Protein AF-A0A133Z819-F1 (afdb_monomer_lite)

Secondary structure (DSSP, 8-state):
------TT-THHIIIIIGGGGGG------SS-HHHH-HHHHHHHHHHHTT--

Radius of gyration: 10.41 Å; chains: 1; bounding box: 20×18×27 Å

Foldseek 3Di:
DDDDAAPVDCVCCVVPVLVCLVVDPDDDDPDDCVPRNDVNVVSCCVRNVPPD

pLDDT: mean 80.2, std 9.77, range [39.84, 89.5]

Structure (mmCIF, N/CA/C/O backbone):
data_AF-A0A133Z819-F1
#
_entry.id   AF-A0A133Z819-F1
#
loop_
_atom_site.g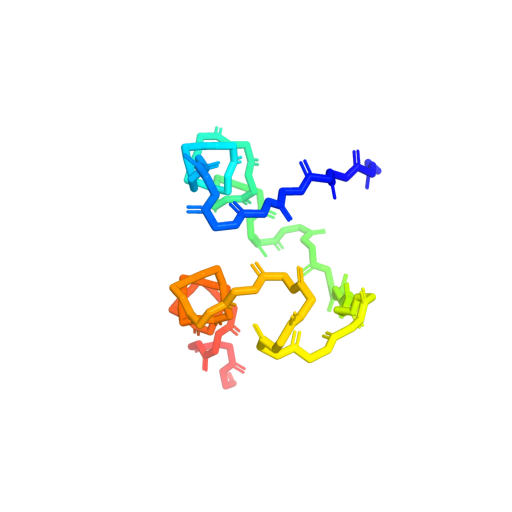roup_PDB
_atom_site.id
_atom_site.type_symbo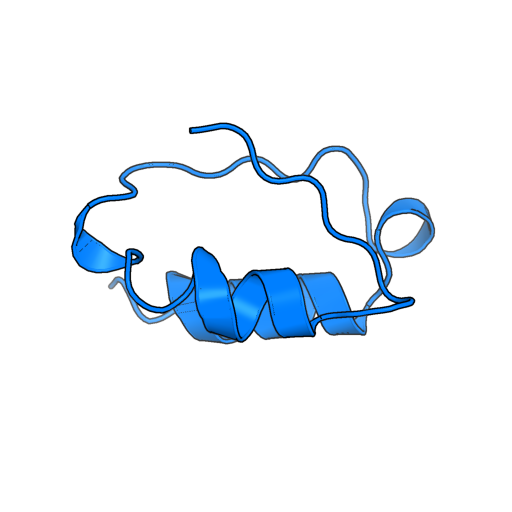l
_atom_site.label_atom_id
_atom_site.label_alt_id
_atom_site.label_comp_id
_atom_site.label_asym_id
_atom_site.label_entity_id
_atom_site.label_seq_id
_atom_site.pdbx_PDB_ins_code
_atom_site.Cartn_x
_atom_site.Cartn_y
_atom_site.Cartn_z
_atom_site.occupancy
_atom_site.B_iso_or_equiv
_atom_site.auth_seq_id
_atom_site.auth_comp_id
_atom_site.auth_asym_id
_atom_site.auth_atom_id
_atom_site.pdbx_PDB_model_num
ATOM 1 N N . MET A 1 1 ? 6.682 -12.820 -2.286 1.00 66.12 1 MET A N 1
ATOM 2 C CA . MET A 1 1 ? 7.209 -11.845 -1.307 1.00 66.12 1 MET A CA 1
ATOM 3 C C . MET A 1 1 ? 6.088 -11.522 -0.335 1.00 66.12 1 MET A C 1
ATOM 5 O O . MET A 1 1 ? 4.980 -11.302 -0.802 1.00 66.12 1 MET A O 1
ATOM 9 N N . LEU A 1 2 ? 6.346 -11.555 0.973 1.00 69.12 2 LEU A N 1
ATOM 10 C CA . LEU A 1 2 ? 5.380 -11.153 2.000 1.00 69.12 2 LEU A CA 1
ATOM 11 C C . LEU A 1 2 ? 5.894 -9.865 2.647 1.00 69.12 2 LEU A C 1
ATOM 13 O O . LEU A 1 2 ? 7.037 -9.840 3.098 1.00 69.12 2 LEU A O 1
ATOM 17 N N . VAL A 1 3 ? 5.072 -8.818 2.662 1.00 71.38 3 VAL A N 1
ATOM 18 C CA . VAL A 1 3 ? 5.398 -7.520 3.267 1.00 71.38 3 VAL A CA 1
ATOM 19 C C . VAL A 1 3 ? 4.386 -7.248 4.373 1.00 71.38 3 VAL A C 1
ATOM 21 O O . VAL A 1 3 ? 3.184 -7.354 4.141 1.00 71.38 3 VAL A O 1
ATOM 24 N N . LEU A 1 4 ? 4.876 -6.920 5.567 1.00 71.06 4 LEU A N 1
ATOM 25 C CA . LEU A 1 4 ? 4.059 -6.496 6.701 1.00 71.06 4 LEU A CA 1
ATOM 26 C C . LEU A 1 4 ? 4.326 -5.008 6.935 1.00 71.06 4 LEU A C 1
ATOM 28 O O . LEU A 1 4 ? 5.478 -4.613 7.111 1.00 71.06 4 LEU A O 1
ATOM 32 N N . ALA A 1 5 ? 3.274 -4.199 6.889 1.00 72.69 5 ALA A N 1
ATOM 33 C CA . ALA A 1 5 ? 3.331 -2.759 7.102 1.00 72.69 5 ALA A CA 1
ATOM 34 C C . ALA A 1 5 ? 2.090 -2.309 7.884 1.00 72.69 5 ALA A C 1
ATOM 36 O O . ALA A 1 5 ? 1.015 -2.890 7.720 1.00 72.69 5 ALA A O 1
ATOM 37 N N . ASP A 1 6 ? 2.258 -1.292 8.723 1.00 71.69 6 ASP A N 1
ATOM 38 C CA . ASP A 1 6 ? 1.204 -0.652 9.508 1.00 71.69 6 ASP A CA 1
ATOM 39 C C . ASP A 1 6 ? 1.370 0.880 9.482 1.00 71.69 6 ASP A C 1
ATOM 41 O O . ASP A 1 6 ? 2.331 1.415 8.914 1.00 71.69 6 ASP A O 1
ATOM 45 N N . ASP A 1 7 ? 0.440 1.591 10.124 1.00 75.25 7 ASP A N 1
ATOM 46 C CA . ASP A 1 7 ? 0.412 3.058 10.145 1.00 75.25 7 ASP A CA 1
ATOM 47 C C . ASP A 1 7 ? 1.587 3.726 10.858 1.00 75.25 7 ASP A C 1
ATOM 49 O O . ASP A 1 7 ? 1.748 4.940 10.750 1.00 75.25 7 ASP A O 1
ATOM 53 N N . SER A 1 8 ? 2.423 2.972 11.573 1.00 73.00 8 SER A N 1
ATOM 54 C CA . SER A 1 8 ? 3.574 3.549 12.261 1.00 73.00 8 SER A CA 1
ATOM 55 C C . SER A 1 8 ? 4.712 3.899 11.298 1.00 73.00 8 SER A C 1
ATOM 57 O O . SER A 1 8 ? 5.507 4.794 11.599 1.00 73.00 8 SER A O 1
ATOM 59 N N . ASN A 1 9 ? 4.802 3.228 10.138 1.00 69.31 9 ASN A N 1
ATOM 60 C CA . ASN A 1 9 ? 5.855 3.477 9.154 1.00 69.31 9 ASN A CA 1
ATOM 61 C C . ASN A 1 9 ? 5.503 2.993 7.732 1.00 69.31 9 ASN A C 1
ATOM 63 O O . ASN A 1 9 ? 5.806 1.865 7.334 1.00 69.31 9 ASN A O 1
ATOM 67 N N . GLN A 1 10 ? 4.970 3.900 6.911 1.00 74.50 10 GLN A N 1
ATOM 68 C CA . GLN A 1 10 ? 4.615 3.618 5.513 1.00 74.50 10 GLN A CA 1
ATOM 69 C C . GLN A 1 10 ? 5.820 3.521 4.562 1.00 74.50 10 GLN A C 1
ATOM 71 O O . GLN A 1 10 ? 5.635 3.175 3.394 1.00 74.50 10 GLN A O 1
ATOM 76 N N . ARG A 1 11 ? 7.057 3.793 5.013 1.00 81.81 11 ARG A N 1
ATOM 77 C CA . ARG A 1 11 ? 8.242 3.736 4.132 1.00 81.81 11 ARG A CA 1
ATOM 78 C C . ARG A 1 11 ? 8.427 2.369 3.502 1.00 81.81 11 ARG A C 1
ATOM 80 O O . ARG A 1 11 ? 8.756 2.292 2.333 1.00 81.81 11 ARG A O 1
ATOM 87 N N . THR A 1 12 ? 8.126 1.292 4.224 1.00 81.94 12 THR A N 1
ATOM 88 C CA . THR A 1 12 ? 8.179 -0.065 3.664 1.00 81.94 12 THR A CA 1
ATOM 89 C C . THR A 1 12 ? 7.278 -0.207 2.433 1.00 81.94 12 THR A C 1
ATOM 91 O O . THR A 1 12 ? 7.638 -0.880 1.470 1.00 81.94 12 THR A O 1
ATOM 94 N N . ILE A 1 13 ? 6.118 0.454 2.425 1.00 83.88 13 ILE A N 1
ATOM 95 C CA . ILE A 1 13 ? 5.195 0.422 1.291 1.00 83.88 13 ILE A CA 1
ATOM 96 C C . ILE A 1 13 ? 5.793 1.201 0.112 1.00 83.88 13 ILE A C 1
ATOM 98 O O . ILE A 1 13 ? 5.847 0.675 -0.996 1.00 83.88 13 ILE A O 1
ATOM 102 N N . TYR A 1 14 ? 6.320 2.403 0.342 1.00 84.94 14 TYR A N 1
ATOM 103 C CA . TYR A 1 14 ? 6.923 3.212 -0.723 1.00 84.94 14 TYR A CA 1
ATOM 104 C C . TYR A 1 14 ? 8.247 2.652 -1.262 1.00 84.94 14 TYR A C 1
ATOM 106 O O . TYR A 1 14 ? 8.465 2.665 -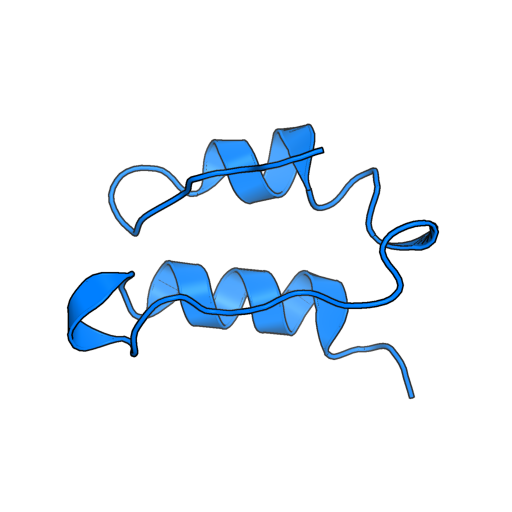2.468 1.00 84.94 14 TYR A O 1
ATOM 114 N N . ASP A 1 15 ? 9.111 2.127 -0.398 1.00 85.31 15 ASP A N 1
ATOM 115 C CA . ASP A 1 15 ? 10.472 1.724 -0.762 1.00 85.31 15 ASP A CA 1
ATOM 116 C C . ASP A 1 15 ? 10.528 0.286 -1.298 1.00 85.31 15 ASP A C 1
ATOM 118 O O . ASP A 1 15 ? 11.414 -0.054 -2.083 1.00 85.31 15 ASP A O 1
ATOM 122 N N . VAL A 1 16 ? 9.588 -0.574 -0.886 1.00 84.19 16 VAL A N 1
ATOM 123 C CA . VAL A 1 16 ? 9.581 -2.000 -1.254 1.00 84.19 16 VAL A CA 1
ATOM 124 C C . VAL A 1 16 ? 8.389 -2.357 -2.132 1.00 84.19 16 VAL A C 1
ATOM 126 O O . VAL A 1 16 ? 8.564 -3.053 -3.130 1.00 84.19 16 VAL A O 1
ATOM 129 N N . VAL A 1 17 ? 7.178 -1.905 -1.798 1.00 86.12 17 VAL A N 1
ATOM 130 C CA . VAL A 1 17 ? 5.960 -2.327 -2.514 1.00 86.12 17 VAL A CA 1
ATOM 131 C C . VAL A 1 17 ? 5.754 -1.519 -3.793 1.00 86.12 17 VAL A C 1
ATOM 133 O O . VAL A 1 17 ? 5.595 -2.118 -4.857 1.00 86.12 17 VAL A O 1
ATOM 136 N N . ALA A 1 18 ? 5.808 -0.185 -3.723 1.00 88.00 18 ALA A N 1
ATOM 137 C CA . ALA A 1 18 ? 5.542 0.696 -4.864 1.00 88.00 18 ALA A CA 1
ATOM 138 C C . ALA A 1 18 ? 6.425 0.405 -6.099 1.00 88.00 18 ALA A C 1
ATOM 140 O O . ALA A 1 18 ? 5.877 0.315 -7.200 1.00 88.00 18 ALA A O 1
ATOM 141 N N . PRO A 1 19 ? 7.746 0.140 -5.978 1.00 89.50 19 PRO A N 1
ATOM 142 C CA . PRO A 1 19 ? 8.587 -0.172 -7.139 1.00 89.50 19 PRO A CA 1
ATOM 143 C C . PRO A 1 19 ? 8.202 -1.484 -7.835 1.00 89.50 19 PRO A C 1
ATOM 145 O O . PRO A 1 19 ? 8.487 -1.672 -9.016 1.00 89.50 19 PRO A O 1
ATOM 148 N N . HIS A 1 20 ? 7.536 -2.391 -7.116 1.00 87.00 20 HIS A N 1
ATOM 149 C CA . HIS A 1 20 ? 7.122 -3.703 -7.609 1.00 87.00 20 HIS A CA 1
ATOM 150 C C . HIS A 1 20 ? 5.632 -3.756 -7.982 1.00 87.00 20 HIS A C 1
ATOM 152 O O . HIS A 1 20 ? 5.128 -4.829 -8.315 1.00 87.00 20 HIS A O 1
ATOM 158 N N . GLN A 1 21 ? 4.916 -2.625 -7.986 1.00 86.94 21 GLN A N 1
ATOM 159 C CA . GLN A 1 21 ? 3.470 -2.579 -8.253 1.00 86.94 21 GLN A CA 1
ATOM 160 C C . GLN A 1 21 ? 3.061 -3.268 -9.568 1.00 86.94 21 GLN A C 1
ATOM 162 O O . GLN A 1 21 ? 1.991 -3.871 -9.662 1.00 86.94 21 GLN A O 1
ATOM 167 N N . ASN A 1 22 ? 3.928 -3.230 -10.584 1.00 85.69 22 ASN A N 1
ATOM 168 C CA . ASN A 1 22 ? 3.656 -3.775 -11.916 1.00 85.69 22 ASN A CA 1
ATOM 169 C C . ASN A 1 22 ? 3.708 -5.308 -11.975 1.00 85.69 22 ASN A C 1
ATOM 171 O O . ASN A 1 22 ? 3.152 -5.883 -12.901 1.00 85.69 22 ASN A O 1
ATO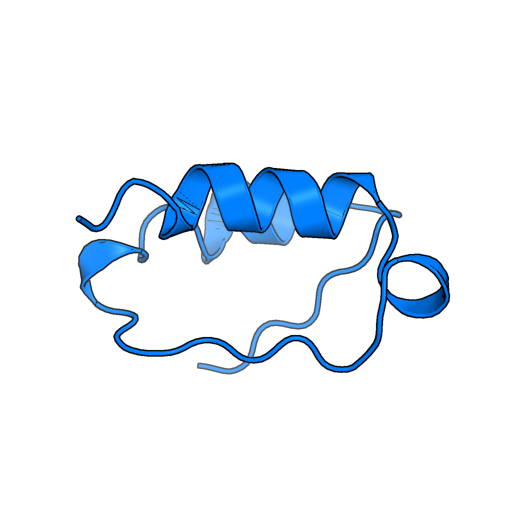M 175 N N . VAL A 1 23 ? 4.352 -5.960 -11.001 1.00 86.81 23 VAL A N 1
ATOM 176 C CA . VAL A 1 23 ? 4.478 -7.429 -10.927 1.00 86.81 23 VAL A CA 1
ATOM 177 C C . VAL A 1 23 ? 3.636 -8.043 -9.804 1.00 86.81 23 VAL A C 1
ATOM 179 O O . VAL A 1 23 ? 3.642 -9.256 -9.613 1.00 86.81 23 VAL A O 1
ATOM 182 N N . ILE A 1 24 ? 2.933 -7.211 -9.030 1.00 83.69 24 ILE A N 1
ATOM 183 C CA . ILE A 1 24 ? 1.977 -7.647 -8.012 1.00 83.69 24 ILE A CA 1
ATOM 184 C C . ILE A 1 24 ? 0.588 -7.684 -8.657 1.00 83.69 24 ILE A C 1
ATOM 186 O O . ILE A 1 24 ? -0.019 -6.641 -8.922 1.00 83.69 24 ILE A O 1
ATOM 190 N N . ASP A 1 25 ? 0.103 -8.900 -8.906 1.00 82.06 25 ASP A N 1
ATOM 191 C CA . ASP A 1 25 ? -1.212 -9.143 -9.512 1.00 82.06 25 ASP A CA 1
ATOM 192 C C . ASP A 1 25 ? -2.354 -8.991 -8.504 1.00 82.06 25 ASP A C 1
ATOM 194 O O . ASP A 1 25 ? -3.432 -8.518 -8.846 1.00 82.06 25 ASP A O 1
ATOM 198 N N . ASN A 1 26 ? -2.123 -9.393 -7.251 1.00 82.12 26 ASN A N 1
ATOM 199 C CA . ASN A 1 26 ? -3.117 -9.367 -6.182 1.00 82.12 26 ASN A CA 1
ATOM 200 C C . ASN A 1 26 ? -2.460 -8.972 -4.857 1.00 82.12 26 ASN A C 1
ATOM 202 O O . ASN A 1 26 ? -1.345 -9.408 -4.559 1.00 82.12 26 ASN A O 1
ATOM 206 N N . TYR A 1 27 ? -3.177 -8.215 -4.028 1.00 81.31 27 TYR A N 1
ATOM 207 C CA . TYR A 1 27 ? -2.792 -7.939 -2.646 1.00 81.31 27 TYR A CA 1
ATOM 208 C C . TYR A 1 27 ? -3.994 -8.117 -1.715 1.00 81.31 27 TYR A C 1
ATOM 210 O O . TYR A 1 27 ? -5.142 -7.938 -2.118 1.00 81.31 27 TYR A O 1
ATOM 218 N N . TYR A 1 28 ? -3.723 -8.480 -0.462 1.00 82.62 28 TYR A N 1
ATOM 219 C CA . TYR A 1 28 ? -4.744 -8.700 0.559 1.00 82.62 28 TYR A CA 1
ATOM 220 C C . TYR A 1 28 ? -4.463 -7.813 1.767 1.00 82.62 28 TYR A C 1
ATOM 222 O O . TYR A 1 28 ? -3.327 -7.732 2.232 1.00 82.62 28 TYR A O 1
ATOM 230 N N . LEU A 1 29 ? -5.511 -7.178 2.289 1.00 82.94 29 LEU A N 1
ATOM 231 C CA . LEU A 1 29 ? -5.457 -6.438 3.544 1.00 82.94 29 LEU A CA 1
ATOM 232 C C . LEU A 1 29 ? -5.905 -7.355 4.682 1.00 82.94 29 LEU A C 1
ATOM 234 O O . LEU A 1 29 ? -7.055 -7.794 4.724 1.00 82.94 29 LEU A O 1
ATOM 238 N N . LEU A 1 30 ? -4.994 -7.648 5.607 1.00 81.56 30 LEU A N 1
ATOM 239 C CA . LEU A 1 30 ? -5.286 -8.447 6.796 1.00 81.56 30 LEU A CA 1
ATOM 240 C C . LEU A 1 30 ? -5.796 -7.536 7.920 1.00 81.56 30 LEU A C 1
ATOM 242 O O . LEU A 1 30 ? -5.090 -7.254 8.883 1.00 81.56 30 LEU A O 1
ATOM 246 N N . GLY A 1 31 ? -7.030 -7.058 7.764 1.00 80.94 31 GLY A N 1
ATOM 247 C CA . GLY A 1 31 ? -7.689 -6.140 8.696 1.00 80.94 31 GLY A CA 1
ATOM 248 C C . GLY A 1 31 ? -8.154 -4.843 8.029 1.00 80.94 31 GLY A C 1
ATOM 249 O O . GLY A 1 31 ? -7.716 -4.492 6.937 1.00 80.94 31 GLY A O 1
ATOM 250 N N . GLY A 1 32 ? -9.085 -4.144 8.684 1.00 80.81 32 GLY A N 1
ATOM 251 C CA . GLY A 1 32 ? -9.551 -2.818 8.261 1.00 80.81 32 GLY A CA 1
ATOM 252 C C . GLY A 1 32 ? -8.683 -1.686 8.816 1.00 80.81 32 GLY A C 1
ATOM 253 O O . GLY A 1 32 ? -7.705 -1.929 9.521 1.00 80.81 32 GLY A O 1
ATOM 254 N N . THR A 1 33 ? -9.085 -0.439 8.574 1.00 85.25 33 THR A N 1
ATOM 255 C CA . THR A 1 33 ? -8.388 0.769 9.064 1.00 85.25 33 THR A CA 1
ATOM 256 C C . THR A 1 33 ? -8.138 0.765 10.576 1.00 85.25 33 THR A C 1
ATOM 258 O O . THR A 1 33 ? -7.117 1.271 11.016 1.00 85.25 33 THR A O 1
ATOM 261 N N . ASN A 1 34 ? -8.997 0.124 11.377 1.00 85.12 34 ASN A N 1
ATOM 262 C CA . ASN A 1 34 ? -8.795 -0.017 12.827 1.00 85.12 34 ASN A CA 1
ATOM 263 C C . ASN A 1 34 ? -7.601 -0.910 13.223 1.00 85.12 34 ASN A C 1
ATOM 265 O O . ASN A 1 34 ? -7.209 -0.904 14.385 1.00 85.12 34 ASN A O 1
ATOM 269 N N . VAL A 1 35 ? -7.075 -1.725 12.303 1.00 83.69 35 VAL A N 1
ATOM 270 C CA . VAL A 1 35 ? -5.974 -2.671 12.559 1.00 83.69 35 VAL A CA 1
ATOM 271 C C . VAL A 1 35 ? -4.694 -2.210 11.873 1.00 83.69 35 VAL A C 1
ATOM 273 O O . VAL A 1 35 ? -3.650 -2.146 12.507 1.00 83.69 35 VAL A O 1
ATOM 276 N N . ILE A 1 36 ? -4.778 -1.885 10.583 1.00 81.44 36 ILE A N 1
ATOM 277 C CA . ILE A 1 36 ? -3.616 -1.510 9.762 1.00 81.44 36 ILE A CA 1
ATOM 278 C C . ILE A 1 36 ? -3.431 0.006 9.626 1.00 81.44 36 ILE A C 1
ATOM 280 O O . ILE A 1 36 ? -2.383 0.448 9.168 1.00 81.44 36 ILE A O 1
ATOM 284 N N . GLY A 1 37 ? -4.416 0.798 10.054 1.00 86.69 37 GLY A N 1
ATOM 285 C CA . GLY A 1 37 ? -4.388 2.253 9.969 1.00 86.69 37 GLY A CA 1
ATOM 286 C C . GLY A 1 37 ? -4.969 2.815 8.674 1.00 86.69 37 GLY A C 1
ATOM 287 O O . GLY A 1 37 ? -5.027 2.151 7.636 1.00 86.69 37 GLY A O 1
ATOM 288 N N . GLU A 1 38 ? -5.464 4.047 8.745 1.00 88.94 38 GLU A N 1
ATOM 289 C CA . GLU A 1 38 ? -6.115 4.711 7.613 1.00 88.94 38 GLU A CA 1
ATOM 290 C C . GLU A 1 38 ? -5.101 5.164 6.560 1.00 88.94 38 GLU A C 1
ATOM 292 O O . GLU A 1 38 ? -5.359 5.020 5.361 1.00 88.94 38 GLU A O 1
ATOM 297 N N . GLN A 1 39 ? -3.930 5.652 6.979 1.00 87.31 39 GLN A N 1
ATOM 298 C CA . GLN A 1 39 ? -2.923 6.139 6.035 1.00 87.31 39 GLN A CA 1
ATOM 299 C C . GLN A 1 39 ? -2.371 4.983 5.198 1.00 87.31 39 GLN A C 1
ATOM 301 O O . GLN A 1 39 ? -2.310 5.090 3.977 1.00 87.31 39 GLN A O 1
ATOM 306 N N . THR A 1 40 ? -2.089 3.838 5.815 1.00 86.88 40 THR A N 1
ATOM 307 C CA . THR A 1 40 ? -1.663 2.609 5.126 1.00 86.88 40 THR A CA 1
ATOM 308 C C . THR A 1 40 ? -2.653 2.169 4.048 1.00 86.88 40 THR A C 1
ATOM 310 O O . THR A 1 40 ? -2.256 1.858 2.923 1.00 86.88 40 THR A O 1
ATOM 313 N N . VAL A 1 41 ? -3.956 2.188 4.349 1.00 87.19 41 VAL A N 1
ATOM 314 C CA . VAL A 1 41 ? -4.997 1.857 3.362 1.00 87.19 41 VAL A CA 1
ATOM 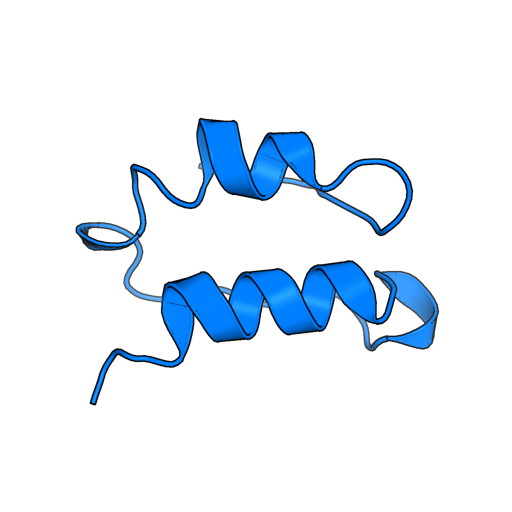315 C C . VAL A 1 41 ? -5.011 2.863 2.210 1.00 87.19 41 VAL A C 1
ATOM 317 O O . VAL A 1 41 ? -5.167 2.460 1.057 1.00 87.19 41 VAL A O 1
ATOM 320 N N . ASN A 1 42 ? -4.839 4.153 2.497 1.00 87.94 42 ASN A N 1
ATOM 321 C CA . ASN A 1 42 ? -4.826 5.198 1.475 1.00 87.94 42 ASN A CA 1
ATOM 322 C C . ASN A 1 42 ? -3.596 5.102 0.561 1.00 87.94 42 ASN A C 1
ATOM 324 O O . ASN A 1 42 ? -3.761 5.153 -0.654 1.00 87.94 42 ASN A O 1
ATOM 328 N N . VAL A 1 43 ? -2.404 4.853 1.110 1.00 88.31 43 VAL A N 1
ATOM 329 C CA . VAL A 1 43 ? -1.174 4.646 0.323 1.00 88.31 43 VAL A CA 1
ATOM 330 C C . VAL A 1 43 ? -1.310 3.435 -0.602 1.00 88.31 43 VAL A C 1
ATOM 332 O O . VAL A 1 43 ? -0.957 3.495 -1.777 1.00 88.31 43 VAL A O 1
ATOM 335 N N . LEU A 1 44 ? -1.873 2.326 -0.114 1.00 86.81 44 LEU A N 1
ATOM 336 C CA . LEU A 1 44 ? -2.087 1.141 -0.951 1.00 86.81 44 LEU A CA 1
ATOM 337 C C . LEU A 1 44 ? -3.114 1.395 -2.062 1.00 86.81 44 LEU A C 1
ATOM 339 O O . LEU A 1 44 ? -2.944 0.890 -3.169 1.00 86.81 44 LEU A O 1
ATOM 343 N N . LYS A 1 45 ? -4.152 2.198 -1.802 1.00 86.94 45 LYS A N 1
ATOM 344 C CA . LYS A 1 45 ? -5.090 2.643 -2.844 1.00 86.94 45 LYS A CA 1
ATOM 345 C C . LYS A 1 45 ? -4.428 3.562 -3.868 1.00 86.94 45 LYS A C 1
ATOM 347 O O . LYS A 1 45 ? -4.778 3.467 -5.033 1.00 86.94 45 LYS A O 1
ATOM 352 N N . GLU A 1 46 ? -3.502 4.422 -3.464 1.00 87.75 46 GLU A N 1
ATOM 353 C CA . GLU A 1 46 ? -2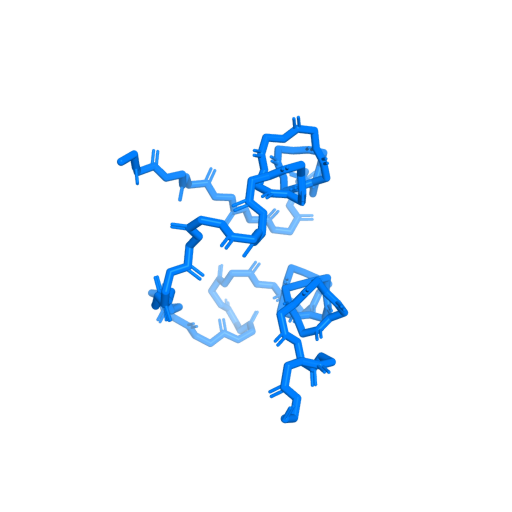.745 5.276 -4.387 1.00 87.75 46 GLU A CA 1
ATOM 354 C C . GLU A 1 46 ? -1.868 4.432 -5.322 1.00 87.75 46 GLU A C 1
ATOM 356 O O . GLU A 1 46 ? -1.909 4.604 -6.534 1.00 87.75 46 GLU A O 1
ATOM 361 N N . ILE A 1 47 ? -1.151 3.449 -4.770 1.00 86.50 47 ILE A N 1
ATOM 362 C CA . ILE A 1 47 ? -0.246 2.575 -5.533 1.00 86.50 47 ILE A CA 1
ATOM 363 C C . ILE A 1 47 ? -1.016 1.609 -6.448 1.00 86.50 47 ILE A C 1
ATOM 365 O O . ILE A 1 47 ? -0.639 1.398 -7.596 1.00 86.50 47 ILE A O 1
ATOM 369 N N . PHE A 1 48 ? -2.090 0.981 -5.959 1.00 85.00 48 PHE A N 1
ATOM 370 C CA . PHE A 1 48 ? -2.775 -0.090 -6.698 1.00 85.00 48 PHE A CA 1
ATOM 371 C C . PHE A 1 48 ? -4.108 0.321 -7.340 1.00 85.00 48 PHE A C 1
ATOM 373 O O . PHE A 1 48 ? -4.593 -0.382 -8.225 1.00 85.00 48 PHE A O 1
ATOM 380 N N . GLY A 1 49 ? -4.719 1.427 -6.914 1.00 75.44 49 GLY A N 1
ATOM 381 C CA . GLY A 1 49 ? -6.063 1.847 -7.331 1.00 75.44 49 GLY A CA 1
ATOM 382 C C . GLY A 1 49 ? -6.144 2.494 -8.714 1.00 75.44 49 GLY A C 1
ATOM 383 O O . GLY A 1 49 ? -7.245 2.630 -9.243 1.00 75.44 49 GLY A O 1
ATOM 384 N N . GLU A 1 50 ? -5.015 2.849 -9.330 1.00 57.47 50 GLU A N 1
ATOM 385 C CA . GLU A 1 50 ? -4.979 3.353 -10.711 1.00 57.47 50 GLU A CA 1
ATOM 386 C C . GLU A 1 50 ? -4.994 2.247 -11.783 1.00 57.47 50 GLU A C 1
ATOM 388 O O . GLU A 1 50 ? -5.123 2.554 -12.969 1.00 57.47 50 GLU A O 1
ATOM 393 N N . LYS A 1 51 ? -4.927 0.958 -11.409 1.00 51.50 51 LYS A N 1
ATOM 394 C CA . LYS A 1 51 ? -5.098 -0.155 -12.360 1.00 51.50 51 LYS A CA 1
ATOM 395 C C . LYS A 1 51 ? -6.577 -0.284 -12.769 1.00 51.50 51 LYS A C 1
ATOM 397 O O . LYS A 1 51 ? -7.320 -1.078 -12.195 1.00 51.50 51 LYS A O 1
ATOM 402 N N . LYS A 1 52 ? -7.000 0.531 -13.738 1.00 39.84 52 LYS A N 1
ATOM 403 C CA . LYS A 1 52 ? -8.210 0.318 -14.551 1.00 39.84 52 LYS A CA 1
ATOM 404 C C . LYS A 1 52 ? -7.911 -0.544 -15.768 1.00 39.84 52 LYS A C 1
ATOM 406 O O . LYS A 1 52 ? -6.847 -0.330 -16.386 1.00 39.84 52 LYS A O 1
#

Sequence (52 aa):
MLVLADDSNQRTIYDVVAPHQNVIDNYYLLGGTNVIGEQTVNVLKEIFGEKK